Protein AF-A0AAU7FQZ5-F1 (afdb_monomer_lite)

Structure (mmCIF, N/CA/C/O backbone):
data_AF-A0AAU7FQZ5-F1
#
_entry.id   AF-A0AAU7FQZ5-F1
#
loop_
_atom_site.group_PDB
_atom_site.id
_atom_site.type_symbol
_atom_site.label_atom_id
_atom_site.label_alt_id
_atom_site.label_comp_id
_atom_site.label_asym_id
_atom_site.label_entity_id
_atom_site.label_seq_id
_atom_site.pdbx_PDB_ins_code
_atom_site.Cartn_x
_atom_site.Cartn_y
_atom_site.Cartn_z
_atom_site.occupancy
_atom_site.B_iso_or_equiv
_atom_site.auth_seq_id
_atom_site.auth_comp_id
_atom_site.auth_asym_id
_atom_site.auth_atom_id
_atom_site.pdbx_PDB_model_num
ATOM 1 N N . MET A 1 1 ? 0.661 -1.547 4.133 1.00 97.56 1 MET A N 1
ATOM 2 C CA . MET A 1 1 ? 0.555 -0.586 3.002 1.00 97.56 1 MET A CA 1
ATOM 3 C C . MET A 1 1 ? 1.917 0.028 2.731 1.00 97.56 1 MET A C 1
ATOM 5 O O . MET A 1 1 ? 2.488 0.597 3.648 1.00 97.56 1 MET A O 1
ATOM 9 N N . ALA A 1 2 ? 2.419 -0.041 1.499 1.00 97.56 2 ALA A N 1
ATOM 10 C CA . ALA A 1 2 ? 3.655 0.640 1.110 1.00 97.56 2 ALA A CA 1
ATOM 11 C C . ALA A 1 2 ? 3.425 2.149 0.884 1.00 97.56 2 ALA A C 1
ATOM 13 O O . ALA A 1 2 ? 2.475 2.545 0.197 1.00 97.56 2 ALA A O 1
ATOM 14 N N . VAL A 1 3 ? 4.285 3.002 1.444 1.00 97.00 3 VAL A N 1
ATOM 15 C CA . VAL A 1 3 ? 4.160 4.469 1.362 1.00 97.00 3 VAL A CA 1
ATOM 16 C C . VAL A 1 3 ? 5.462 5.134 0.915 1.00 97.00 3 VAL A C 1
ATOM 18 O O . VAL A 1 3 ? 6.518 4.513 0.903 1.00 97.00 3 VAL A O 1
ATOM 21 N N . SER A 1 4 ? 5.358 6.399 0.504 1.00 95.88 4 SER A N 1
ATOM 22 C CA . SER A 1 4 ? 6.502 7.189 0.034 1.00 95.88 4 SER A CA 1
ATOM 23 C C . SER A 1 4 ? 7.113 8.024 1.168 1.00 95.88 4 SER A C 1
ATOM 25 O O . SER A 1 4 ? 6.400 8.337 2.137 1.00 95.88 4 SER A O 1
ATOM 27 N N . PRO A 1 5 ? 8.382 8.454 1.033 1.00 95.94 5 PRO A N 1
ATOM 28 C CA . PRO A 1 5 ? 9.026 9.356 1.982 1.00 95.94 5 PRO A CA 1
ATOM 29 C C . PRO A 1 5 ? 8.146 10.559 2.338 1.00 95.94 5 PRO A C 1
ATOM 31 O O . PRO A 1 5 ? 7.548 11.197 1.471 1.00 95.94 5 PRO A O 1
ATOM 34 N N . GLY A 1 6 ? 8.007 10.838 3.636 1.00 94.62 6 GLY A N 1
ATOM 35 C CA . GLY A 1 6 ? 7.247 11.987 4.145 1.00 94.62 6 GLY A CA 1
ATOM 36 C C . GLY A 1 6 ? 5.716 11.860 4.116 1.00 94.62 6 GLY A C 1
ATOM 37 O O . GLY A 1 6 ? 5.032 12.753 4.612 1.00 94.62 6 GLY A O 1
ATOM 38 N N . GLN A 1 7 ? 5.137 10.778 3.578 1.00 96.00 7 GLN A N 1
ATOM 39 C CA . GLN A 1 7 ? 3.695 10.513 3.682 1.00 96.00 7 GLN A CA 1
ATOM 40 C C . GLN A 1 7 ? 3.288 10.123 5.126 1.00 96.00 7 GLN A C 1
ATOM 42 O O . GLN A 1 7 ? 3.615 9.023 5.562 1.00 96.00 7 GLN A O 1
ATOM 47 N N . PRO A 1 8 ? 2.518 10.935 5.873 1.00 96.75 8 PRO A N 1
ATOM 48 C CA . PRO A 1 8 ? 2.197 10.607 7.264 1.00 96.75 8 PRO A CA 1
ATOM 49 C C . PRO A 1 8 ? 1.422 9.291 7.395 1.00 96.75 8 PRO A C 1
ATOM 51 O O . PRO A 1 8 ? 0.537 9.019 6.579 1.00 96.75 8 PRO A O 1
ATOM 54 N N . ALA A 1 9 ? 1.676 8.530 8.463 1.00 97.62 9 ALA A N 1
ATOM 55 C CA . ALA A 1 9 ? 0.938 7.300 8.764 1.00 97.62 9 ALA A CA 1
ATOM 56 C C . ALA A 1 9 ? -0.571 7.523 8.918 1.00 97.62 9 ALA A C 1
ATOM 58 O O . ALA A 1 9 ? -1.382 6.670 8.567 1.00 97.62 9 ALA A O 1
ATOM 59 N N . THR A 1 10 ? -0.964 8.721 9.336 1.00 97.56 10 THR A N 1
ATOM 60 C CA . THR A 1 10 ? -2.357 9.161 9.460 1.00 97.56 10 THR A CA 1
ATOM 61 C C . THR A 1 10 ? -2.979 9.629 8.139 1.00 97.56 10 THR A C 1
ATOM 63 O O . THR A 1 10 ? -4.110 10.111 8.124 1.00 97.56 10 THR A O 1
ATOM 66 N N . ARG A 1 11 ? -2.272 9.492 7.009 1.00 97.12 11 ARG A N 1
ATOM 67 C CA . ARG A 1 11 ? -2.775 9.817 5.668 1.00 97.12 11 ARG A CA 1
ATOM 68 C C . ARG A 1 11 ? -2.593 8.629 4.709 1.00 97.12 11 ARG A C 1
ATOM 70 O O . ARG A 1 11 ? -1.773 8.700 3.784 1.00 97.12 11 ARG A O 1
ATOM 77 N N . PRO A 1 12 ? -3.343 7.530 4.914 1.00 97.31 12 PRO A N 1
ATOM 78 C CA . PRO A 1 12 ? -3.251 6.338 4.079 1.00 97.31 12 PRO A CA 1
ATOM 79 C C . PRO A 1 12 ? -3.685 6.604 2.629 1.00 97.31 12 PRO A C 1
ATOM 81 O O . PRO A 1 12 ? -4.588 7.403 2.344 1.00 97.31 12 PRO A O 1
ATOM 84 N N . GLY A 1 13 ? -3.050 5.880 1.703 1.00 96.69 13 GLY A N 1
ATOM 85 C CA . GLY A 1 13 ? -3.462 5.803 0.300 1.00 96.69 13 GLY A CA 1
ATOM 86 C C . GLY A 1 13 ? -4.808 5.092 0.127 1.00 96.69 13 GLY A C 1
ATOM 87 O O . GLY A 1 13 ? -5.493 4.804 1.100 1.00 96.69 13 GLY A O 1
ATOM 88 N N . GLY A 1 14 ? -5.223 4.845 -1.118 1.00 97.56 14 GLY A N 1
ATOM 89 C CA . GLY A 1 14 ? -6.476 4.128 -1.411 1.00 97.56 14 GLY A CA 1
ATOM 90 C C . GLY A 1 14 ? -6.346 2.606 -1.444 1.00 97.56 14 GLY A C 1
ATOM 91 O O . GLY A 1 14 ? -7.354 1.918 -1.336 1.00 97.56 14 GLY A O 1
ATOM 92 N N . PHE A 1 15 ? -5.118 2.101 -1.569 1.00 98.31 15 PHE A N 1
ATOM 93 C CA . PHE A 1 15 ? -4.828 0.692 -1.800 1.00 98.31 15 PHE A CA 1
ATOM 94 C C . PHE A 1 15 ? -3.940 0.130 -0.694 1.00 98.31 15 PHE A C 1
ATOM 96 O O . PHE A 1 15 ? -2.986 0.782 -0.265 1.00 98.31 15 PHE A O 1
ATOM 103 N N . ALA A 1 16 ? -4.248 -1.083 -0.257 1.00 98.25 16 ALA A N 1
ATOM 104 C CA . ALA A 1 16 ? -3.449 -1.886 0.659 1.00 98.25 16 ALA A CA 1
ATOM 105 C C . ALA A 1 16 ? -3.397 -3.340 0.165 1.00 98.25 16 ALA A C 1
ATOM 107 O O . ALA A 1 16 ? -3.965 -3.666 -0.873 1.00 98.25 16 ALA A O 1
ATOM 108 N N . THR A 1 17 ? -2.723 -4.203 0.911 1.00 98.38 17 THR A N 1
ATOM 109 C CA . THR A 1 17 ? -2.694 -5.652 0.699 1.00 98.38 17 THR A CA 1
ATOM 110 C C . THR A 1 17 ? -2.642 -6.338 2.063 1.00 98.38 17 THR A C 1
ATOM 112 O O . THR A 1 17 ? -2.230 -5.702 3.040 1.00 98.38 17 THR A O 1
ATOM 115 N N . PHE A 1 18 ? -3.098 -7.590 2.123 1.00 96.31 18 PHE A N 1
ATOM 116 C CA . PHE A 1 18 ? -2.889 -8.474 3.274 1.00 96.31 18 PHE A CA 1
ATOM 117 C C . PHE A 1 18 ? -1.614 -9.314 3.136 1.00 96.31 18 PHE A C 1
ATOM 119 O O . PHE A 1 18 ? -1.229 -9.983 4.092 1.00 96.31 18 PHE A O 1
ATOM 126 N N . ASP A 1 19 ? -0.969 -9.278 1.970 1.00 97.38 19 ASP A N 1
ATOM 127 C CA . ASP A 1 19 ? 0.297 -9.956 1.737 1.00 97.38 19 ASP A CA 1
ATOM 128 C C . ASP A 1 19 ? 1.438 -9.260 2.489 1.00 97.38 19 ASP A C 1
ATOM 130 O O . ASP A 1 19 ? 1.399 -8.050 2.746 1.00 97.38 19 ASP A O 1
ATOM 134 N N . ASP A 1 20 ? 2.483 -10.026 2.805 1.00 96.25 20 ASP A N 1
ATOM 135 C CA . ASP A 1 20 ? 3.728 -9.453 3.309 1.00 96.25 20 ASP A CA 1
ATOM 136 C C . ASP A 1 20 ? 4.417 -8.632 2.210 1.00 96.25 20 ASP A C 1
ATOM 138 O O . ASP A 1 20 ? 4.467 -9.035 1.046 1.00 96.25 20 ASP A O 1
ATOM 142 N N . ILE A 1 21 ? 4.968 -7.477 2.585 1.00 97.62 21 ILE A N 1
ATOM 143 C CA . ILE A 1 21 ? 5.702 -6.594 1.674 1.00 97.62 21 ILE A CA 1
ATOM 144 C C . ILE A 1 21 ? 7.175 -6.606 2.102 1.00 97.62 21 ILE A C 1
ATOM 146 O O . ILE A 1 21 ? 7.600 -5.740 2.871 1.00 97.62 21 ILE A O 1
ATOM 150 N N . PRO A 1 22 ? 7.985 -7.556 1.602 1.00 95.88 22 PRO A N 1
ATOM 151 C CA . PRO A 1 22 ? 9.344 -7.752 2.103 1.00 95.88 22 PRO A CA 1
ATOM 152 C C . PRO A 1 22 ? 10.336 -6.680 1.629 1.00 95.88 22 PRO A C 1
ATOM 154 O O . PRO A 1 22 ? 11.380 -6.488 2.254 1.00 95.88 22 PRO A O 1
ATOM 157 N N . ASN A 1 23 ? 10.060 -6.026 0.496 1.00 95.94 23 ASN A N 1
ATOM 158 C CA . ASN A 1 23 ? 10.944 -5.048 -0.143 1.00 95.94 23 ASN A CA 1
ATOM 159 C C . ASN A 1 23 ? 10.201 -4.228 -1.215 1.00 95.94 23 ASN A C 1
ATOM 161 O O . ASN A 1 23 ? 9.066 -4.531 -1.592 1.00 95.94 23 ASN A O 1
ATOM 165 N N . ALA A 1 24 ? 10.860 -3.189 -1.734 1.00 95.06 24 ALA A N 1
ATOM 166 C CA . ALA A 1 24 ? 10.298 -2.332 -2.777 1.00 95.06 24 ALA A CA 1
ATOM 167 C C . ALA A 1 24 ? 10.054 -3.074 -4.106 1.00 95.06 24 ALA A C 1
ATOM 169 O O . ALA A 1 24 ? 9.101 -2.750 -4.813 1.00 95.06 24 ALA A O 1
ATOM 170 N N . SER A 1 25 ? 10.865 -4.088 -4.434 1.00 95.12 25 SER A N 1
ATOM 171 C CA . SER A 1 25 ? 10.707 -4.890 -5.658 1.00 95.12 25 SER A CA 1
ATOM 172 C C . SER A 1 25 ? 9.360 -5.619 -5.691 1.00 95.12 25 SER A C 1
ATOM 174 O O . SER A 1 25 ? 8.665 -5.576 -6.705 1.00 95.12 25 SER A O 1
ATOM 176 N N . TYR A 1 26 ? 8.923 -6.182 -4.560 1.00 97.31 26 TYR A N 1
ATOM 177 C CA . TYR A 1 26 ? 7.591 -6.776 -4.417 1.00 97.31 26 TYR A CA 1
ATOM 178 C C . TYR A 1 26 ? 6.479 -5.764 -4.730 1.00 97.31 26 TYR A C 1
ATOM 180 O O . TYR A 1 26 ? 5.541 -6.059 -5.469 1.00 97.31 26 TYR A O 1
ATOM 188 N N . VAL A 1 27 ? 6.611 -4.525 -4.244 1.00 97.12 27 VAL A N 1
ATOM 189 C CA . VAL A 1 27 ? 5.624 -3.464 -4.501 1.00 97.12 27 VAL A CA 1
ATOM 190 C C . VAL A 1 27 ? 5.530 -3.118 -5.993 1.00 97.12 27 VAL A C 1
ATOM 192 O O . VAL A 1 27 ? 4.450 -2.794 -6.490 1.00 97.12 27 VAL A O 1
ATOM 195 N N . ARG A 1 28 ? 6.644 -3.198 -6.728 1.00 96.00 28 ARG A N 1
ATOM 196 C CA . ARG A 1 28 ? 6.653 -2.973 -8.180 1.00 96.00 28 ARG A CA 1
ATOM 197 C C . ARG A 1 28 ? 6.089 -4.161 -8.942 1.00 96.00 28 ARG A C 1
ATOM 199 O O . ARG A 1 28 ? 5.235 -3.963 -9.796 1.00 96.00 28 ARG A O 1
ATOM 206 N N . ASN A 1 29 ? 6.552 -5.367 -8.638 1.00 96.94 29 ASN A N 1
ATOM 207 C CA . ASN A 1 29 ? 6.258 -6.543 -9.450 1.00 96.94 29 ASN A CA 1
ATOM 208 C C . ASN A 1 29 ? 4.884 -7.129 -9.135 1.00 96.94 29 ASN A C 1
ATOM 210 O O . ASN A 1 29 ? 4.091 -7.310 -10.051 1.00 96.94 29 ASN A O 1
ATOM 214 N N . GLU A 1 30 ? 4.573 -7.335 -7.856 1.00 98.12 30 GLU A N 1
ATOM 215 C CA . GLU A 1 30 ? 3.363 -8.045 -7.424 1.00 98.12 30 GLU A CA 1
ATOM 216 C C . GLU A 1 30 ? 2.190 -7.090 -7.191 1.00 98.12 30 GLU A C 1
ATOM 218 O O . GLU A 1 30 ? 1.043 -7.423 -7.486 1.00 98.12 30 GLU A O 1
ATOM 223 N N . LEU A 1 31 ? 2.474 -5.871 -6.709 1.00 98.19 31 LEU A N 1
ATOM 224 C CA . LEU A 1 31 ? 1.454 -4.839 -6.470 1.00 98.19 31 LEU A CA 1
ATOM 225 C C . LEU A 1 31 ? 1.338 -3.808 -7.602 1.00 98.19 31 LEU A C 1
ATOM 227 O O . LEU A 1 31 ? 0.529 -2.883 -7.510 1.00 98.19 31 LEU A O 1
ATOM 231 N N . ALA A 1 32 ? 2.129 -3.966 -8.667 1.00 97.75 32 ALA A N 1
ATOM 232 C CA . ALA A 1 32 ? 2.098 -3.158 -9.886 1.00 97.75 32 ALA A CA 1
ATOM 233 C C . ALA A 1 32 ? 2.098 -1.631 -9.660 1.00 97.75 32 ALA A C 1
ATOM 235 O O . ALA A 1 32 ? 1.533 -0.860 -10.443 1.00 97.75 32 ALA A O 1
ATOM 236 N N . VAL A 1 33 ? 2.743 -1.163 -8.587 1.00 96.88 33 VAL A N 1
ATOM 237 C CA . VAL A 1 33 ? 2.805 0.265 -8.265 1.00 96.88 33 VAL A CA 1
ATOM 238 C C . VAL A 1 33 ? 3.836 0.944 -9.161 1.00 96.88 33 VAL A C 1
ATOM 240 O O . VAL A 1 33 ? 5.045 0.771 -8.992 1.00 96.88 33 VAL A O 1
ATOM 243 N N . LYS A 1 34 ? 3.361 1.782 -10.081 1.00 96.19 34 LYS A N 1
ATOM 244 C CA . LYS A 1 34 ? 4.201 2.538 -11.019 1.00 96.19 34 LYS A CA 1
ATOM 245 C C . LYS A 1 34 ? 5.172 3.488 -10.303 1.00 96.19 34 LYS A C 1
ATOM 247 O O . LYS A 1 34 ? 4.810 4.133 -9.314 1.00 96.19 34 LYS A O 1
ATOM 252 N N . MET A 1 35 ? 6.381 3.627 -10.843 1.00 94.06 35 MET A N 1
ATOM 253 C CA . MET A 1 35 ? 7.373 4.636 -10.449 1.00 94.06 35 MET A CA 1
ATOM 254 C C . MET A 1 35 ? 6.797 6.046 -10.583 1.00 94.06 35 MET A C 1
ATOM 256 O O . MET A 1 35 ? 6.994 6.876 -9.706 1.00 94.06 35 MET A O 1
ATOM 260 N N . GLU A 1 36 ? 6.012 6.296 -11.632 1.00 91.81 36 GLU A N 1
ATOM 261 C CA . GLU A 1 36 ? 5.335 7.583 -11.848 1.00 91.81 36 GLU A CA 1
ATOM 262 C C . GLU A 1 36 ? 4.416 7.983 -10.677 1.00 91.81 36 GLU A C 1
ATOM 264 O O . GLU A 1 36 ? 4.302 9.159 -10.346 1.00 91.81 36 GLU A O 1
ATOM 269 N N . TRP A 1 37 ? 3.757 7.015 -10.030 1.00 93.12 37 TRP A N 1
ATOM 270 C CA . TRP A 1 37 ? 2.857 7.285 -8.901 1.00 93.12 37 TRP A CA 1
ATOM 271 C C . TRP A 1 37 ? 3.602 7.451 -7.583 1.00 93.12 37 TRP A C 1
ATOM 273 O O . TRP A 1 37 ? 3.204 8.235 -6.722 1.00 93.12 37 TRP A O 1
ATOM 283 N N . LYS A 1 38 ? 4.649 6.651 -7.405 1.00 93.81 38 LYS A N 1
ATOM 284 C CA . LYS A 1 38 ? 5.481 6.617 -6.210 1.00 93.81 38 LYS A CA 1
ATOM 285 C C . LYS A 1 38 ? 6.919 6.434 -6.675 1.00 93.81 38 LYS A C 1
ATOM 287 O O . LYS A 1 38 ? 7.296 5.282 -6.877 1.00 93.81 38 LYS A O 1
ATOM 292 N N . PRO A 1 39 ? 7.698 7.512 -6.873 1.00 93.69 39 PRO A N 1
ATOM 293 C CA . PRO A 1 39 ? 9.094 7.387 -7.292 1.00 93.69 39 PRO A CA 1
ATOM 294 C C . PRO A 1 39 ? 9.893 6.582 -6.270 1.00 93.69 39 PRO A C 1
ATOM 296 O O . PRO A 1 39 ? 10.521 5.587 -6.618 1.00 93.69 39 PRO A O 1
ATOM 299 N N . ASP A 1 40 ? 9.698 6.918 -4.995 1.00 94.50 40 ASP A N 1
ATOM 300 C CA . ASP A 1 40 ? 10.338 6.267 -3.860 1.00 94.50 40 ASP A CA 1
ATOM 301 C C . ASP A 1 40 ? 9.310 5.632 -2.917 1.00 94.50 40 ASP A C 1
ATOM 303 O O . ASP A 1 40 ? 8.178 6.117 -2.748 1.00 94.50 40 ASP A O 1
ATOM 307 N N . ILE A 1 41 ? 9.732 4.530 -2.297 1.00 95.56 41 ILE A N 1
ATOM 308 C CA . ILE A 1 41 ? 8.986 3.764 -1.301 1.00 95.56 41 ILE A CA 1
ATOM 309 C C . ILE A 1 41 ? 9.984 3.376 -0.213 1.00 95.56 41 ILE A C 1
ATOM 311 O O . ILE A 1 41 ? 10.959 2.690 -0.501 1.00 95.56 41 ILE A O 1
ATOM 315 N N . ASP A 1 42 ? 9.754 3.820 1.016 1.00 96.00 42 ASP A N 1
ATOM 316 C CA . ASP A 1 42 ? 10.733 3.686 2.101 1.00 96.00 42 ASP A CA 1
ATOM 317 C C . ASP A 1 42 ? 10.216 2.905 3.306 1.00 96.00 42 ASP A C 1
ATOM 319 O O . ASP A 1 42 ? 11.006 2.455 4.134 1.00 96.00 42 ASP A O 1
ATOM 323 N N . ARG A 1 43 ? 8.900 2.721 3.418 1.00 96.81 43 ARG A N 1
ATOM 324 C CA . ARG A 1 43 ? 8.303 2.028 4.558 1.00 96.81 43 ARG A CA 1
ATOM 325 C C . ARG A 1 43 ? 6.969 1.376 4.249 1.00 96.81 43 ARG A C 1
ATOM 327 O O . ARG A 1 43 ? 6.272 1.722 3.287 1.00 96.81 43 ARG A O 1
ATOM 334 N N . VAL A 1 44 ? 6.620 0.438 5.116 1.00 98.12 44 VAL A N 1
ATOM 335 C CA . VAL A 1 44 ? 5.316 -0.201 5.197 1.00 98.12 44 VAL A CA 1
ATOM 336 C C . VAL A 1 44 ? 4.647 0.254 6.481 1.00 98.12 44 VAL A C 1
ATOM 338 O O . VAL A 1 44 ? 5.243 0.243 7.552 1.00 98.12 44 VAL A O 1
ATOM 341 N N . ILE A 1 45 ? 3.388 0.651 6.355 1.00 98.38 45 ILE A N 1
ATOM 342 C CA . ILE A 1 45 ? 2.529 0.965 7.491 1.00 98.38 45 ILE A CA 1
ATOM 343 C C . ILE A 1 45 ? 1.483 -0.128 7.605 1.00 98.38 45 ILE A C 1
ATOM 345 O O . ILE A 1 45 ? 0.765 -0.412 6.633 1.00 98.38 45 ILE A O 1
ATOM 349 N N . THR A 1 46 ? 1.405 -0.732 8.782 1.00 98.38 46 THR A N 1
ATOM 350 C CA . THR A 1 46 ? 0.410 -1.751 9.100 1.00 98.38 46 THR A CA 1
ATOM 351 C C . THR A 1 46 ? -0.738 -1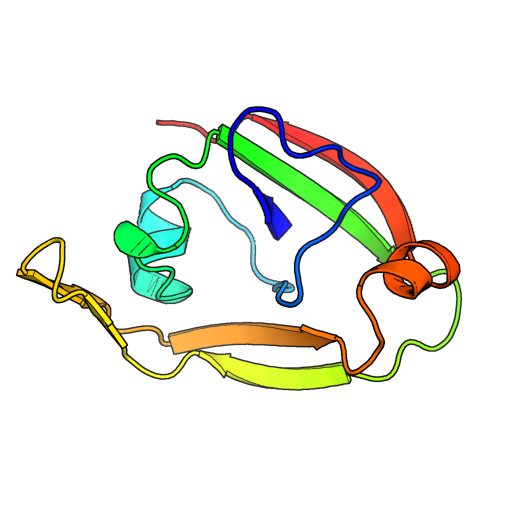.087 9.835 1.00 98.38 46 THR A C 1
ATOM 353 O O . THR A 1 46 ? -0.540 -0.359 10.811 1.00 98.38 46 THR A O 1
ATOM 356 N N . TYR A 1 47 ? -1.947 -1.332 9.338 1.00 98.50 47 TYR A N 1
ATOM 357 C CA . TYR A 1 47 ? -3.165 -0.781 9.904 1.00 98.50 47 TYR A CA 1
ATOM 358 C C . TYR A 1 47 ? -4.071 -1.893 10.412 1.00 98.50 47 TYR A C 1
ATOM 360 O O . TYR A 1 47 ? -4.231 -2.912 9.741 1.00 98.50 47 TYR A O 1
ATOM 368 N N . GLU A 1 48 ? -4.725 -1.644 11.539 1.00 98.31 48 GLU A N 1
ATOM 369 C CA . GLU A 1 48 ? -5.843 -2.444 12.024 1.00 98.31 48 GLU A CA 1
ATOM 370 C C . GLU A 1 48 ? -7.175 -1.764 11.684 1.00 98.31 48 GLU A C 1
ATOM 372 O O . GLU A 1 48 ? -7.311 -0.537 11.747 1.00 98.31 48 GLU A O 1
ATOM 377 N N . VAL A 1 49 ? -8.172 -2.562 11.298 1.00 98.00 49 VAL A N 1
ATOM 378 C CA . VAL A 1 49 ? -9.530 -2.091 11.005 1.00 98.00 49 VAL A CA 1
ATOM 379 C C . VAL A 1 49 ? -10.345 -2.086 12.301 1.00 98.00 49 VAL A C 1
ATOM 381 O O . VAL A 1 49 ? -10.726 -3.137 12.804 1.00 98.00 49 VAL A O 1
ATOM 384 N N . LYS A 1 50 ? -10.671 -0.899 12.818 1.00 97.94 50 LYS A N 1
ATOM 385 C CA . LYS A 1 50 ? -11.422 -0.718 14.078 1.00 97.94 50 LYS A CA 1
ATOM 386 C C . LYS A 1 50 ? -12.933 -0.903 13.946 1.00 97.94 50 LYS A C 1
ATOM 388 O O . LYS A 1 50 ? -13.630 -1.094 14.937 1.00 97.94 50 LYS A O 1
ATOM 393 N N . LYS A 1 51 ? -13.468 -0.744 12.735 1.00 97.44 51 LYS A N 1
ATOM 394 C CA . LYS A 1 51 ? -14.901 -0.875 12.431 1.00 97.44 51 LYS A CA 1
ATOM 395 C C . LYS A 1 51 ? -15.088 -1.257 10.962 1.00 97.44 51 LYS A C 1
ATOM 397 O O . LYS A 1 51 ? -14.182 -0.973 10.178 1.00 97.44 51 LYS A O 1
ATOM 402 N N . PRO A 1 52 ? -16.239 -1.832 10.563 1.00 98.19 52 PRO A N 1
ATOM 403 C CA . PRO A 1 52 ? -16.464 -2.272 9.188 1.00 98.19 52 PRO A CA 1
ATOM 404 C C . PRO A 1 52 ? -16.089 -1.198 8.158 1.00 98.19 52 PRO A C 1
ATOM 406 O O . PRO A 1 52 ? -16.648 -0.102 8.166 1.00 98.19 52 PRO A O 1
ATOM 409 N N . LEU A 1 53 ? -15.124 -1.520 7.295 1.00 98.31 53 LEU A N 1
ATOM 410 C CA . LEU A 1 53 ? -14.601 -0.648 6.247 1.00 98.31 53 LEU A CA 1
ATOM 411 C C . LEU A 1 53 ? -15.076 -1.176 4.886 1.00 98.31 53 LEU A C 1
ATOM 413 O O . LEU A 1 53 ? -14.734 -2.306 4.535 1.00 98.31 53 LEU A O 1
ATOM 417 N N . PRO A 1 54 ? -15.845 -0.395 4.109 1.00 98.31 54 PRO A N 1
ATOM 418 C CA . PRO A 1 54 ? -16.194 -0.766 2.743 1.00 98.31 54 PRO A CA 1
ATOM 419 C C . PRO A 1 54 ?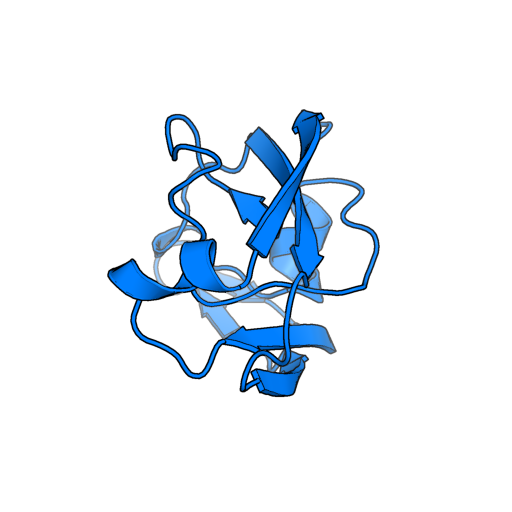 -14.941 -0.904 1.874 1.00 98.31 54 PRO A C 1
ATOM 421 O O . PRO A 1 54 ? -14.167 0.047 1.722 1.00 98.31 54 PRO A O 1
ATOM 42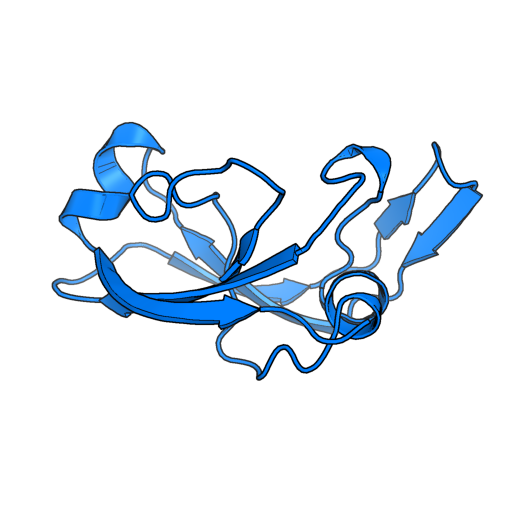4 N N . VAL A 1 55 ? -14.746 -2.086 1.289 1.00 98.44 55 VAL A N 1
ATOM 425 C CA . VAL A 1 55 ? -13.584 -2.399 0.450 1.00 98.44 55 VAL A CA 1
ATOM 426 C C . VAL A 1 55 ? -13.976 -3.210 -0.778 1.00 98.44 55 VAL A C 1
ATOM 428 O O . VAL A 1 55 ? -14.983 -3.917 -0.777 1.00 98.44 55 VAL A O 1
ATOM 431 N N . LYS A 1 56 ? -13.133 -3.153 -1.809 1.00 98.44 56 LYS A N 1
ATOM 432 C CA . LYS A 1 56 ? -13.068 -4.178 -2.853 1.00 98.44 56 LYS A CA 1
ATOM 433 C C . LYS A 1 56 ? -11.776 -4.959 -2.684 1.00 98.44 56 LYS A C 1
ATOM 435 O O . LYS A 1 56 ? -10.724 -4.359 -2.480 1.00 98.44 56 LYS A O 1
ATOM 440 N N . ILE A 1 57 ? -11.859 -6.277 -2.789 1.00 98.19 57 ILE A N 1
ATOM 441 C CA . ILE A 1 57 ? -10.710 -7.174 -2.659 1.00 98.19 57 ILE A CA 1
ATOM 442 C C . ILE A 1 57 ? -10.579 -7.965 -3.954 1.00 98.19 57 ILE A C 1
ATOM 444 O O . ILE A 1 57 ? -11.580 -8.412 -4.514 1.00 98.19 57 ILE A O 1
ATOM 448 N N . GLY A 1 58 ? -9.353 -8.124 -4.437 1.00 98.00 58 GLY A N 1
ATOM 449 C CA . GLY A 1 58 ? -9.066 -8.895 -5.640 1.00 98.00 58 GLY A CA 1
ATOM 450 C C . GLY A 1 58 ? -7.575 -8.964 -5.927 1.00 98.00 58 GLY A C 1
ATOM 451 O O . GLY A 1 58 ? -6.768 -8.440 -5.163 1.00 98.00 58 GLY A O 1
ATOM 452 N N . ALA A 1 59 ? -7.217 -9.605 -7.035 1.00 98.00 59 ALA A N 1
ATOM 453 C CA . ALA A 1 59 ? -5.846 -9.605 -7.526 1.00 98.00 59 ALA A CA 1
ATOM 454 C C . ALA A 1 59 ? -5.518 -8.276 -8.220 1.00 98.00 59 ALA A C 1
ATOM 456 O O . ALA A 1 59 ? -6.365 -7.681 -8.895 1.00 98.00 59 ALA A O 1
ATOM 457 N N . VAL A 1 60 ? -4.275 -7.833 -8.075 1.00 98.25 60 VAL A N 1
ATOM 458 C CA . VAL A 1 60 ? -3.718 -6.706 -8.817 1.00 98.25 60 VAL A CA 1
ATOM 459 C C . VAL A 1 60 ? -3.553 -7.116 -10.276 1.00 98.25 60 VAL A C 1
ATOM 461 O O . VAL A 1 60 ? -2.873 -8.092 -10.583 1.00 98.25 60 VAL A O 1
ATOM 464 N N . GLY A 1 61 ? -4.165 -6.359 -11.186 1.00 98.00 61 GLY A N 1
ATOM 465 C CA . GLY A 1 61 ? -3.960 -6.539 -12.622 1.00 98.00 61 GLY A CA 1
ATOM 466 C C . GLY A 1 61 ? -2.637 -5.926 -13.106 1.00 98.00 61 GLY A C 1
ATOM 467 O O . GLY A 1 61 ? -2.156 -4.962 -12.500 1.00 98.00 61 GLY A O 1
ATOM 468 N N . PRO A 1 62 ? -2.076 -6.421 -14.222 1.00 97.75 62 PRO A N 1
ATOM 469 C CA . PRO A 1 62 ? -0.827 -5.908 -14.775 1.00 97.75 62 PRO A CA 1
ATOM 470 C C . PRO A 1 62 ? -0.913 -4.426 -15.155 1.00 97.75 62 PRO A C 1
ATOM 472 O O . PRO A 1 62 ? -1.959 -3.938 -15.591 1.00 97.75 62 PRO A O 1
ATOM 475 N N . GLN A 1 63 ? 0.210 -3.716 -15.033 1.00 97.50 63 GLN A N 1
ATOM 476 C CA . GLN A 1 63 ? 0.344 -2.298 -15.373 1.00 97.50 63 GLN A CA 1
ATOM 477 C C . GLN A 1 63 ? 1.498 -2.064 -16.349 1.00 97.50 63 GLN A C 1
ATOM 479 O O . GLN A 1 63 ? 2.528 -2.732 -16.307 1.00 97.50 63 GLN A O 1
ATOM 484 N N . VAL A 1 64 ? 1.350 -1.054 -17.206 1.00 96.44 64 VAL A N 1
ATOM 485 C CA . VAL A 1 64 ? 2.448 -0.541 -18.036 1.00 96.44 64 VAL A CA 1
ATOM 486 C C . VAL A 1 64 ? 2.891 0.800 -17.472 1.00 96.44 64 VAL A C 1
ATOM 488 O O . VAL A 1 64 ? 2.148 1.787 -17.523 1.00 96.44 64 VAL A O 1
ATOM 491 N N . ASP A 1 65 ? 4.114 0.854 -16.952 1.00 94.12 65 ASP A N 1
ATOM 492 C CA . ASP A 1 65 ? 4.736 2.100 -16.534 1.00 94.12 65 ASP A CA 1
ATOM 493 C C . ASP A 1 65 ? 5.453 2.767 -17.701 1.00 94.12 65 ASP A C 1
ATOM 495 O O . ASP A 1 65 ? 6.608 2.484 -18.005 1.00 94.12 65 ASP A O 1
ATOM 499 N N . LYS A 1 66 ? 4.737 3.681 -18.362 1.00 90.62 66 LYS A N 1
ATOM 500 C CA . LYS A 1 66 ? 5.263 4.463 -19.484 1.00 90.62 66 LYS A CA 1
ATOM 501 C C . LYS A 1 66 ? 6.430 5.364 -19.079 1.00 90.62 66 LYS A C 1
ATOM 503 O O . LYS A 1 66 ? 7.306 5.587 -19.905 1.00 90.62 66 LYS A O 1
ATOM 508 N N . GLY A 1 67 ? 6.444 5.873 -17.844 1.00 85.12 67 GLY A N 1
ATOM 509 C CA . GLY A 1 67 ? 7.492 6.780 -17.370 1.00 85.12 67 GLY A CA 1
ATOM 510 C C . GLY A 1 67 ? 8.828 6.067 -17.177 1.00 85.12 67 GLY A C 1
ATOM 511 O O . GLY A 1 67 ? 9.872 6.611 -17.520 1.00 85.12 67 GLY A O 1
ATOM 512 N N . ALA A 1 68 ? 8.784 4.827 -16.689 1.00 89.62 68 ALA A N 1
ATOM 513 C CA . ALA A 1 68 ? 9.961 3.974 -16.514 1.00 89.62 68 ALA A CA 1
ATOM 514 C C . ALA A 1 68 ? 10.183 2.973 -17.668 1.00 89.62 68 ALA A C 1
ATOM 516 O O . ALA A 1 68 ? 11.135 2.197 -17.632 1.00 89.62 68 ALA A O 1
ATOM 517 N N . ASN A 1 69 ? 9.315 2.986 -18.685 1.00 93.62 69 ASN A N 1
ATOM 518 C CA . ASN A 1 69 ? 9.294 2.042 -19.804 1.00 93.62 69 ASN A CA 1
ATOM 519 C C . ASN A 1 69 ? 9.381 0.564 -19.363 1.00 93.62 69 ASN A C 1
ATOM 521 O O . ASN A 1 69 ? 10.176 -0.212 -19.895 1.00 93.62 69 ASN A O 1
ATOM 525 N N . VAL A 1 70 ? 8.571 0.176 -18.372 1.00 95.25 70 VAL A N 1
ATOM 526 C CA . VAL A 1 70 ? 8.577 -1.174 -17.787 1.00 95.25 70 VAL A CA 1
ATOM 527 C C . VAL A 1 70 ? 7.168 -1.762 -17.696 1.00 95.25 70 VAL A C 1
ATOM 529 O O . VAL A 1 70 ? 6.183 -1.052 -17.482 1.00 95.25 70 VAL A O 1
ATOM 532 N N . TYR A 1 71 ? 7.075 -3.080 -17.869 1.00 96.88 71 TYR A N 1
ATOM 533 C CA . TYR A 1 71 ? 5.866 -3.859 -17.618 1.00 96.88 71 TYR A CA 1
ATOM 534 C C . TYR A 1 71 ? 5.889 -4.405 -16.190 1.00 96.88 71 TYR A C 1
ATOM 536 O O . TYR A 1 71 ? 6.854 -5.058 -15.796 1.00 96.88 71 TYR A O 1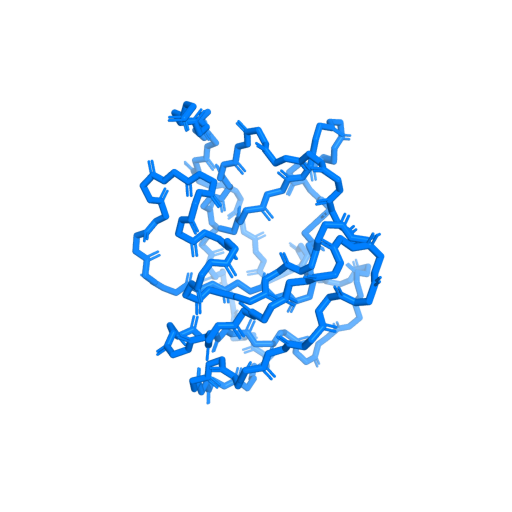
ATOM 544 N N . LEU A 1 72 ? 4.825 -4.148 -15.433 1.00 97.81 72 LEU A N 1
ATOM 545 C CA . LEU A 1 72 ? 4.645 -4.629 -14.069 1.00 97.81 72 LEU A CA 1
ATOM 546 C C . LEU A 1 72 ? 3.573 -5.731 -14.082 1.00 97.81 72 LEU A C 1
ATOM 548 O O . LEU A 1 72 ? 2.421 -5.433 -14.410 1.00 97.81 72 LEU A O 1
ATOM 552 N N . PRO A 1 73 ? 3.921 -6.993 -13.776 1.00 97.69 73 PRO A N 1
ATOM 553 C CA . PRO A 1 73 ? 3.016 -8.123 -13.974 1.00 97.69 73 PRO A CA 1
ATOM 554 C C . PRO A 1 73 ? 1.801 -8.120 -13.038 1.00 97.69 73 PRO A C 1
ATOM 556 O O . PRO A 1 73 ? 0.743 -8.607 -13.435 1.00 97.69 73 PRO A O 1
ATOM 559 N N . GLY A 1 74 ? 1.918 -7.543 -11.841 1.00 97.94 74 GLY A N 1
ATOM 560 C CA . GLY A 1 74 ? 0.887 -7.663 -10.815 1.00 97.94 74 GLY A CA 1
ATOM 561 C C . GLY A 1 74 ? 0.749 -9.110 -10.334 1.00 97.94 74 GLY A C 1
ATOM 562 O O . GLY A 1 74 ? 1.680 -9.901 -10.446 1.00 97.94 74 GLY A O 1
ATOM 563 N N . GLY A 1 75 ? -0.438 -9.463 -9.841 1.00 97.25 75 GLY A N 1
ATOM 564 C CA . GLY A 1 75 ? -0.767 -10.811 -9.365 1.00 97.25 75 GLY A CA 1
ATOM 565 C C . GLY A 1 75 ? -0.875 -10.943 -7.846 1.00 97.25 75 GLY A C 1
ATOM 566 O O . GLY A 1 75 ? -1.544 -11.864 -7.377 1.00 97.25 75 GLY A O 1
ATOM 567 N N . GLY A 1 76 ? -0.312 -10.002 -7.082 1.00 97.31 76 GLY A N 1
ATOM 568 C CA . GLY A 1 76 ? -0.517 -9.912 -5.636 1.00 97.31 76 GLY A CA 1
ATOM 569 C C . GLY A 1 76 ? -1.960 -9.558 -5.272 1.00 97.31 76 GLY A C 1
ATOM 570 O O . GLY A 1 76 ? -2.761 -9.155 -6.123 1.00 97.31 76 GLY A O 1
ATOM 571 N N . SER A 1 77 ? -2.319 -9.688 -3.997 1.00 98.12 77 SER A N 1
ATOM 572 C CA . SER A 1 77 ? -3.635 -9.269 -3.517 1.00 98.12 77 SER A CA 1
ATOM 573 C C . SER A 1 77 ? -3.688 -7.757 -3.300 1.00 98.12 77 SER A C 1
ATOM 575 O O . SER A 1 77 ? -2.706 -7.115 -2.922 1.00 98.12 77 SER A O 1
ATOM 577 N N . GLN A 1 78 ? -4.862 -7.172 -3.520 1.00 98.19 78 GLN A N 1
ATOM 578 C CA . GLN A 1 78 ? -5.144 -5.781 -3.196 1.00 98.19 78 GLN A CA 1
ATOM 579 C C . GLN A 1 78 ? -6.465 -5.620 -2.456 1.00 98.19 78 GLN A C 1
ATOM 581 O O . GLN A 1 78 ? -7.440 -6.342 -2.673 1.00 98.19 78 GLN A O 1
ATOM 586 N N . VAL A 1 79 ? -6.490 -4.575 -1.641 1.00 98.50 79 VAL A N 1
ATOM 587 C CA . VAL A 1 79 ? -7.661 -4.013 -0.984 1.00 98.50 79 VAL A CA 1
ATOM 588 C C . VAL A 1 79 ? -7.793 -2.568 -1.453 1.00 98.50 79 VAL A C 1
ATOM 590 O O . VAL A 1 79 ? -6.932 -1.743 -1.152 1.00 98.50 79 VAL A O 1
ATOM 593 N N . GLU A 1 80 ? -8.859 -2.246 -2.181 1.00 98.56 80 GLU A N 1
ATOM 594 C CA . GLU A 1 80 ? -9.242 -0.869 -2.508 1.00 98.56 80 GLU A CA 1
ATOM 595 C C . GLU A 1 80 ? -10.248 -0.377 -1.462 1.00 98.56 80 GLU A C 1
ATOM 597 O O . GLU A 1 80 ? -11.339 -0.934 -1.327 1.00 98.56 80 GLU A O 1
ATOM 602 N N . MET A 1 81 ? -9.904 0.680 -0.730 1.00 98.44 81 MET A N 1
ATOM 603 C CA . MET A 1 81 ? -10.815 1.307 0.227 1.00 98.44 81 MET A CA 1
ATOM 604 C C . MET A 1 81 ? -11.854 2.163 -0.497 1.00 98.44 81 MET A C 1
ATOM 606 O O . MET A 1 81 ? -11.520 3.197 -1.077 1.00 98.44 81 MET A O 1
ATOM 610 N N . ALA A 1 82 ? -13.126 1.779 -0.392 1.00 97.94 82 ALA A N 1
ATOM 611 C CA . ALA A 1 82 ? -14.253 2.449 -1.037 1.00 97.94 82 ALA A CA 1
ATOM 612 C C . ALA A 1 82 ? -14.812 3.610 -0.188 1.00 97.94 82 ALA A C 1
ATOM 614 O O . ALA A 1 82 ? -16.023 3.785 -0.074 1.00 97.94 82 ALA A O 1
ATOM 615 N N . VAL A 1 83 ? -13.921 4.395 0.426 1.00 98.06 83 VAL A N 1
ATOM 616 C CA . VAL A 1 83 ? -14.255 5.576 1.241 1.00 98.06 83 VAL A CA 1
ATOM 617 C C . VAL A 1 83 ? -13.346 6.763 0.885 1.00 98.06 83 VAL A C 1
ATOM 619 O O . VAL A 1 83 ? -12.205 6.552 0.443 1.00 98.06 83 VAL A O 1
ATOM 622 N N . PRO A 1 84 ? -13.799 8.018 1.081 1.00 98.00 84 PRO A N 1
ATOM 623 C CA . PRO A 1 84 ? -12.991 9.204 0.801 1.00 98.00 84 PRO A CA 1
ATOM 624 C C . PRO A 1 84 ? -11.663 9.227 1.582 1.00 98.00 84 PRO A C 1
ATOM 626 O O . PRO A 1 84 ? -11.624 8.782 2.731 1.00 98.00 84 PRO A O 1
ATOM 629 N N . PRO A 1 85 ? -10.572 9.803 1.028 1.00 97.44 85 PRO A N 1
ATOM 630 C CA . PRO A 1 85 ? -9.275 9.869 1.709 1.00 97.44 85 PRO A CA 1
ATOM 631 C C . PRO A 1 85 ? -9.324 10.465 3.119 1.00 97.44 85 PRO A C 1
ATOM 633 O O . PRO A 1 85 ? -8.663 9.948 4.017 1.00 97.44 85 PRO A O 1
ATOM 636 N N . ALA A 1 86 ? -10.131 11.512 3.317 1.00 97.56 86 ALA A N 1
ATOM 637 C CA . ALA A 1 86 ? -10.288 12.190 4.603 1.00 97.56 86 ALA A CA 1
ATOM 638 C C . ALA A 1 86 ? -10.943 11.309 5.683 1.00 97.56 86 ALA A C 1
ATOM 640 O O . ALA A 1 86 ? -10.782 11.572 6.869 1.00 97.56 86 ALA A O 1
ATOM 641 N N . GLU A 1 87 ? -11.660 10.254 5.288 1.00 98.06 87 GLU A N 1
ATOM 642 C CA . GLU A 1 87 ? -12.416 9.405 6.207 1.00 98.06 87 GLU A CA 1
ATOM 643 C C . GLU A 1 87 ? -11.696 8.107 6.573 1.00 98.06 87 GLU A C 1
ATOM 645 O O . GLU A 1 87 ? -12.096 7.448 7.528 1.00 98.06 87 GLU A O 1
ATOM 650 N N . ARG A 1 88 ? -10.631 7.718 5.861 1.00 98.06 88 ARG A N 1
ATOM 651 C CA . ARG A 1 88 ? -9.970 6.408 6.041 1.00 98.06 88 ARG A CA 1
ATOM 652 C C . ARG A 1 88 ? 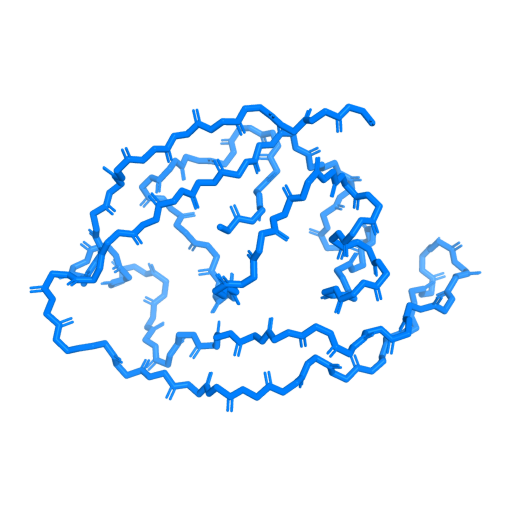-9.521 6.157 7.483 1.00 98.06 88 ARG A C 1
ATOM 654 O O . ARG A 1 88 ? -9.746 5.074 8.016 1.00 98.06 88 ARG A O 1
ATOM 661 N N . MET A 1 89 ? -8.976 7.171 8.154 1.00 98.19 89 MET A N 1
ATOM 662 C CA . MET A 1 89 ? -8.548 7.051 9.557 1.00 98.19 89 MET A CA 1
ATOM 663 C C . MET A 1 89 ? -9.707 6.922 10.559 1.00 98.19 89 MET A C 1
ATOM 665 O O . MET A 1 89 ? -9.485 6.500 11.691 1.00 98.19 89 MET A O 1
ATOM 669 N N . ASN A 1 90 ? -10.955 7.182 10.155 1.00 98.19 90 ASN A N 1
ATOM 670 C CA . ASN A 1 90 ? -12.122 6.868 10.986 1.00 98.19 90 ASN A CA 1
ATOM 671 C C . ASN A 1 90 ? -12.339 5.354 11.128 1.00 98.19 90 ASN A C 1
ATOM 673 O O . ASN A 1 90 ? -13.099 4.933 12.003 1.00 98.19 90 ASN A O 1
ATOM 677 N N . TYR A 1 91 ? -11.728 4.558 10.246 1.00 98.56 91 TYR A N 1
ATOM 678 C CA . TYR A 1 91 ? -11.821 3.099 10.201 1.00 98.56 91 TYR A CA 1
ATOM 679 C C . TYR A 1 91 ? -10.515 2.413 10.594 1.00 98.56 91 TYR A C 1
ATOM 681 O O . TYR A 1 91 ? -10.552 1.265 11.023 1.00 98.56 91 TYR A O 1
ATOM 689 N N . LEU A 1 92 ? -9.383 3.105 10.457 1.00 98.50 92 LEU A N 1
ATOM 690 C CA . LEU A 1 92 ? -8.053 2.533 10.621 1.00 98.50 92 LEU A CA 1
ATOM 691 C C . LEU A 1 92 ? -7.347 3.037 11.881 1.00 98.50 92 LEU A C 1
ATOM 693 O O . LEU A 1 92 ? -7.536 4.173 12.325 1.00 98.50 92 LEU A O 1
ATOM 697 N N . GLU A 1 93 ? -6.502 2.184 12.434 1.00 98.38 93 GLU A N 1
ATOM 698 C CA . GLU A 1 93 ? -5.508 2.507 13.452 1.00 98.38 93 GLU A CA 1
ATOM 699 C C . GLU A 1 93 ? -4.134 2.051 12.978 1.00 98.38 93 GLU A C 1
ATOM 701 O O . GLU A 1 93 ? -4.025 1.014 12.335 1.00 98.38 93 GLU A O 1
ATOM 706 N N . VAL A 1 94 ? -3.100 2.852 13.236 1.00 98.50 94 VAL A N 1
ATOM 707 C CA . VAL A 1 94 ? -1.716 2.480 12.918 1.00 98.50 94 VAL A CA 1
ATOM 708 C C . VAL A 1 94 ? -1.221 1.570 14.031 1.00 98.50 94 VAL A C 1
ATOM 710 O O . VAL A 1 94 ? -1.234 1.986 15.186 1.00 98.50 94 VAL A O 1
ATOM 713 N N . ILE A 1 95 ? -0.773 0.366 13.682 1.00 98.31 95 ILE A N 1
ATOM 714 C CA . ILE A 1 95 ? -0.252 -0.603 14.658 1.00 98.31 95 ILE A CA 1
ATOM 715 C C . ILE A 1 95 ? 1.240 -0.895 14.477 1.00 98.31 95 ILE A C 1
ATOM 717 O O . ILE A 1 95 ? 1.880 -1.350 15.418 1.00 98.31 95 ILE A O 1
ATOM 721 N N . ASP A 1 96 ? 1.800 -0.612 13.298 1.00 97.88 96 ASP A N 1
ATOM 722 C CA . ASP A 1 96 ? 3.237 -0.721 13.038 1.00 97.88 96 ASP A CA 1
ATOM 723 C C . ASP A 1 96 ? 3.673 0.202 11.890 1.00 97.88 96 ASP A C 1
ATOM 725 O O . ASP A 1 96 ? 2.897 0.504 10.975 1.00 97.88 96 ASP A O 1
ATOM 729 N N . GLU A 1 97 ? 4.936 0.618 11.936 1.00 97.19 97 GLU A N 1
ATOM 730 C CA . GLU A 1 97 ? 5.630 1.325 10.863 1.00 97.19 97 GLU A CA 1
ATOM 731 C C . GLU A 1 97 ? 7.053 0.771 10.755 1.00 97.19 97 GLU A C 1
ATOM 733 O O . GLU A 1 97 ? 7.881 0.945 11.650 1.00 97.19 97 GLU A O 1
ATOM 738 N N . SER A 1 98 ? 7.343 0.109 9.637 1.00 96.38 98 SER A N 1
ATOM 739 C CA . SER A 1 98 ? 8.614 -0.574 9.409 1.00 96.38 98 SER A CA 1
ATOM 740 C C . SER A 1 98 ? 9.280 -0.089 8.129 1.00 96.38 98 SER A C 1
ATOM 742 O O . SER A 1 98 ? 8.648 0.070 7.082 1.00 96.38 98 SER A O 1
ATOM 744 N N . LEU A 1 99 ? 10.587 0.167 8.209 1.00 95.81 99 LEU A N 1
ATOM 745 C CA . LEU A 1 99 ? 11.382 0.542 7.042 1.00 95.81 99 LEU A CA 1
ATOM 746 C C . LEU A 1 99 ? 11.457 -0.631 6.067 1.00 95.81 99 LEU A C 1
ATOM 748 O O . LEU A 1 99 ? 11.738 -1.767 6.458 1.00 95.81 99 LEU A O 1
ATOM 752 N N . LEU A 1 100 ? 11.250 -0.337 4.786 1.00 90.88 100 LEU A N 1
ATOM 753 C CA . LEU A 1 100 ? 11.486 -1.311 3.735 1.00 90.88 100 LEU A CA 1
ATOM 754 C C . LEU A 1 100 ? 12.981 -1.507 3.568 1.00 90.88 100 LEU A C 1
ATOM 756 O O . LEU A 1 100 ? 13.761 -0.555 3.512 1.00 90.88 100 LEU A O 1
ATOM 760 N N . LYS A 1 101 ? 13.371 -2.774 3.474 1.00 76.81 101 LYS A N 1
ATOM 761 C CA . LYS A 1 101 ? 14.731 -3.114 3.087 1.00 76.81 101 LYS A CA 1
ATOM 762 C C . LYS A 1 101 ? 14.941 -2.699 1.621 1.00 76.81 101 LYS A C 1
ATOM 764 O O . LYS A 1 101 ? 13.984 -2.807 0.843 1.00 76.81 101 LYS A O 1
ATOM 769 N N . PRO A 1 102 ? 16.149 -2.220 1.271 1.00 62.47 102 PRO A N 1
ATOM 770 C CA . PRO A 1 102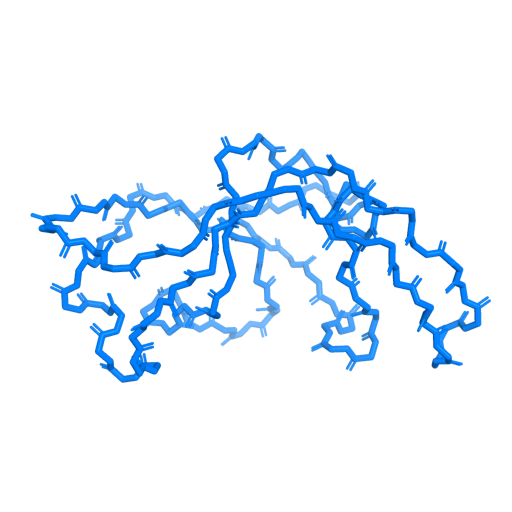 ? 16.535 -1.961 -0.114 1.00 62.47 102 PRO A CA 1
ATOM 771 C C . PRO A 1 102 ? 16.255 -3.153 -1.033 1.00 62.47 102 PRO A C 1
ATOM 773 O O . PRO A 1 102 ? 16.434 -4.306 -0.572 1.00 62.47 102 PRO A O 1
#

Foldseek 3Di:
DWDAPPQDLLQDDQKDAPDDDQAVVCCCAAVVDACVNHVGTWKDWDKDFPDDFDWDKDWHCWDQRPVVRDTHHHGGIMIGGPDDRVCVSVGIDTDDMGTHDD

Secondary structure (DSSP, 8-state):
-EE-TT--TTS--SEE-SS---BHHHHHHTS---TTT-S---EEEEEEE-S---EEEEEPPPEEETTTTEEE---SEEEEE-S-GGGGGGTEEEEEEEEPB-

pLDDT: mean 96.26, std 4.44, range [62.47, 98.56]

Radius of gyration: 13.28 Å; chains: 1; bounding box: 33×23×34 Å

Organism: NCBI:txid3152302

Sequence (102 aa):
MAVSPGQPATRPGGFATFDDIPNASYVRNELAVKMEWKPDIDRVITYEVKKPLPVKIGAVGPQVDKGANVYLPGGGSQVEMAVPPAERMNYLEVIDESLLKP